Protein AF-A0A662T6A0-F1 (afdb_monomer_lite)

Radius of gyration: 20.24 Å; chains: 1; bounding box: 29×57×46 Å

pLDDT: mean 82.06, std 18.91, range [38.78, 98.19]

Structure (mmCIF, N/CA/C/O backbone):
data_AF-A0A662T6A0-F1
#
_entry.id   AF-A0A662T6A0-F1
#
loop_
_atom_site.group_PDB
_atom_site.id
_atom_site.type_symbol
_atom_site.label_atom_id
_atom_site.label_alt_id
_atom_site.label_comp_id
_atom_site.label_asym_id
_atom_site.label_entity_id
_atom_site.label_seq_id
_atom_site.pdbx_PDB_ins_code
_atom_site.Cartn_x
_atom_site.Cartn_y
_atom_site.Cartn_z
_atom_site.occupancy
_atom_site.B_iso_or_equiv
_atom_site.auth_seq_id
_atom_site.auth_comp_id
_atom_site.auth_asym_id
_atom_site.auth_atom_id
_atom_site.pdbx_PDB_model_num
ATOM 1 N N . MET A 1 1 ? -9.532 -47.792 -30.880 1.00 39.97 1 MET A N 1
ATOM 2 C CA . MET A 1 1 ? -9.960 -47.026 -29.683 1.00 39.97 1 MET A CA 1
ATOM 3 C C . MET A 1 1 ? -8.714 -46.521 -28.953 1.00 39.97 1 MET A C 1
ATOM 5 O O . MET A 1 1 ? -7.918 -47.339 -28.516 1.00 39.97 1 MET A O 1
ATOM 9 N N . ARG A 1 2 ? -8.464 -45.203 -28.886 1.00 38.78 2 ARG A N 1
ATOM 10 C CA . ARG A 1 2 ? -7.290 -44.650 -28.178 1.00 38.78 2 ARG A CA 1
ATOM 11 C C . ARG A 1 2 ? -7.671 -44.343 -26.730 1.00 38.78 2 ARG A C 1
ATOM 13 O O . ARG A 1 2 ? -8.465 -43.446 -26.475 1.00 38.78 2 ARG A O 1
ATOM 20 N N . ASN A 1 3 ? -7.117 -45.117 -25.801 1.00 47.41 3 ASN A N 1
ATOM 21 C CA . ASN A 1 3 ? -7.338 -44.989 -24.365 1.00 47.41 3 ASN A CA 1
ATOM 22 C C . ASN A 1 3 ? -6.726 -43.668 -23.848 1.00 47.41 3 ASN A C 1
ATOM 24 O O . ASN A 1 3 ? -5.522 -43.561 -23.619 1.00 47.41 3 ASN A O 1
ATOM 28 N N . THR A 1 4 ? -7.557 -42.638 -23.685 1.00 53.66 4 THR A N 1
ATOM 29 C CA . THR A 1 4 ? -7.173 -41.284 -23.233 1.00 53.66 4 THR A CA 1
ATOM 30 C C . THR A 1 4 ? -6.941 -41.190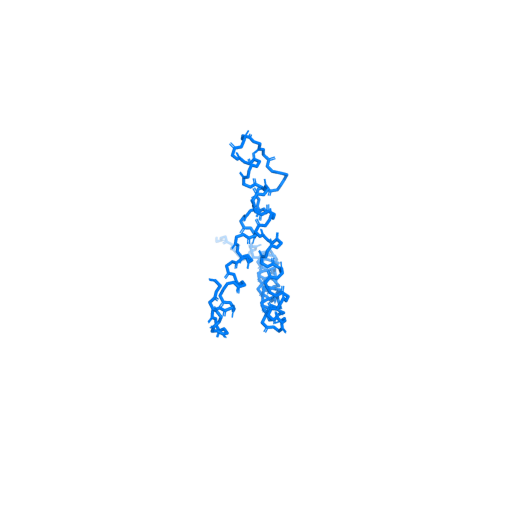 -21.718 1.00 53.66 4 THR A C 1
ATOM 32 O O . THR A 1 4 ? -6.688 -40.107 -21.186 1.00 53.66 4 THR A O 1
ATOM 35 N N . SER A 1 5 ? -6.961 -42.313 -20.995 1.00 51.16 5 SER A N 1
ATOM 36 C CA . SER A 1 5 ? -6.772 -42.344 -19.539 1.00 51.16 5 SER A CA 1
ATOM 37 C C . SER A 1 5 ? -5.315 -42.157 -19.080 1.00 51.16 5 SER A C 1
ATOM 39 O O . SER A 1 5 ? -5.081 -41.941 -17.892 1.00 51.16 5 SER A O 1
ATOM 41 N N . LYS A 1 6 ? -4.328 -42.145 -19.991 1.00 49.59 6 LYS A N 1
ATOM 42 C CA . LYS A 1 6 ? -2.893 -42.094 -19.636 1.00 49.59 6 LYS A CA 1
ATOM 43 C C . LYS A 1 6 ? -2.296 -40.685 -19.440 1.00 49.59 6 LYS A C 1
ATOM 45 O O . LYS A 1 6 ? -1.138 -40.571 -19.056 1.00 49.59 6 LYS A O 1
ATOM 50 N N . TRP A 1 7 ? -3.068 -39.605 -19.618 1.00 47.31 7 TRP A N 1
ATOM 51 C CA . TRP A 1 7 ? -2.561 -38.217 -19.522 1.00 47.31 7 TRP A CA 1
ATOM 52 C C . TRP A 1 7 ? -3.152 -37.374 -18.378 1.00 47.31 7 TRP A C 1
ATOM 54 O O . TRP A 1 7 ? -3.123 -36.144 -18.420 1.00 47.31 7 TRP A O 1
ATOM 64 N N . ARG A 1 8 ? -3.638 -37.986 -17.290 1.00 48.28 8 ARG A N 1
ATOM 65 C CA . ARG A 1 8 ? -3.922 -37.254 -16.034 1.00 48.28 8 ARG A CA 1
ATOM 66 C C . ARG A 1 8 ? -2.722 -37.312 -15.087 1.00 48.28 8 ARG A C 1
ATOM 68 O O . ARG A 1 8 ? -2.810 -37.805 -13.969 1.00 48.28 8 ARG A O 1
ATOM 75 N N . GLY A 1 9 ? -1.584 -36.797 -15.550 1.00 53.66 9 GLY A N 1
ATOM 76 C CA . GLY A 1 9 ? -0.358 -36.710 -14.757 1.00 53.66 9 GLY A CA 1
ATOM 77 C C . GLY A 1 9 ? -0.483 -35.814 -13.504 1.00 53.66 9 GLY A C 1
ATOM 78 O O . GLY A 1 9 ? -1.373 -34.958 -13.411 1.00 53.66 9 GLY A O 1
ATOM 79 N N . PRO A 1 10 ? 0.451 -35.937 -12.538 1.00 53.94 10 PRO A N 1
ATOM 80 C CA . PRO A 1 10 ? 0.411 -35.319 -11.197 1.00 53.94 10 PRO A CA 1
ATOM 81 C C . PRO A 1 10 ? 0.452 -33.774 -11.173 1.00 53.94 10 PRO A C 1
ATOM 83 O O . PRO A 1 10 ? 0.340 -33.144 -10.113 1.00 53.94 10 PRO A O 1
ATOM 86 N N . LEU A 1 11 ? 0.568 -33.136 -12.338 1.00 51.50 11 LEU A N 1
ATOM 87 C CA . LEU A 1 11 ? 0.684 -31.688 -12.524 1.00 51.50 11 LEU A CA 1
ATOM 88 C C . LEU A 1 11 ? -0.581 -30.913 -12.102 1.00 51.50 11 LEU A C 1
ATOM 90 O O . LEU A 1 11 ? -0.480 -29.757 -11.681 1.00 51.50 11 LEU A O 1
ATOM 94 N N . ARG A 1 12 ? -1.764 -31.551 -12.095 1.00 48.12 12 ARG A N 1
ATOM 95 C CA . ARG A 1 12 ? -3.001 -30.941 -11.560 1.00 48.12 12 ARG A CA 1
ATOM 96 C C . ARG A 1 12 ? -3.004 -30.814 -10.028 1.00 48.12 12 ARG A C 1
ATOM 98 O O . ARG A 1 12 ? -3.521 -29.825 -9.508 1.00 48.12 12 ARG A O 1
ATOM 105 N N . ARG A 1 13 ? -2.370 -31.740 -9.290 1.00 45.59 13 ARG A N 1
ATOM 106 C CA . ARG A 1 13 ? -2.300 -31.695 -7.810 1.00 45.59 13 ARG A CA 1
ATOM 107 C C . ARG A 1 13 ? -1.313 -30.636 -7.297 1.00 45.59 13 ARG A C 1
ATOM 109 O O . ARG A 1 13 ? -1.598 -29.978 -6.294 1.00 45.59 13 ARG A O 1
ATOM 116 N N . LYS A 1 14 ? -0.197 -30.395 -8.002 1.00 43.47 14 LYS A N 1
ATOM 117 C CA . LYS A 1 14 ? 0.796 -29.368 -7.613 1.00 43.47 14 LYS A CA 1
ATOM 118 C C . LYS A 1 14 ? 0.290 -27.926 -7.824 1.00 43.47 14 LYS A C 1
ATOM 120 O O . LYS A 1 14 ? 0.526 -27.076 -6.962 1.00 43.47 14 LYS A O 1
ATOM 125 N N . ARG A 1 15 ? -0.472 -27.644 -8.897 1.00 46.12 15 ARG A N 1
ATOM 126 C CA . ARG A 1 15 ? -1.084 -26.313 -9.142 1.00 46.12 15 ARG A CA 1
ATOM 127 C C . ARG A 1 15 ? -2.139 -25.937 -8.094 1.00 46.12 15 ARG A C 1
ATOM 129 O O . ARG A 1 15 ? -2.155 -24.795 -7.635 1.00 46.12 15 ARG A O 1
ATOM 136 N N . LEU A 1 16 ? -2.972 -26.892 -7.668 1.00 50.19 16 LEU A N 1
ATOM 137 C CA . LEU A 1 16 ? -3.999 -26.651 -6.649 1.00 50.19 16 LEU A CA 1
ATOM 138 C C . LEU A 1 16 ? -3.372 -26.309 -5.286 1.00 50.19 16 LEU A C 1
ATOM 140 O O . LEU A 1 16 ? -3.745 -25.299 -4.694 1.00 50.19 16 LEU A O 1
ATOM 144 N N . ARG A 1 17 ? -2.346 -27.044 -4.824 1.00 54.25 17 ARG A N 1
ATOM 145 C CA . ARG A 1 17 ? -1.684 -26.766 -3.528 1.00 54.25 17 ARG A CA 1
ATOM 146 C C . ARG A 1 17 ? -1.060 -25.365 -3.437 1.00 54.25 17 ARG A C 1
ATOM 148 O O . ARG A 1 17 ? -1.170 -24.728 -2.390 1.00 54.25 17 ARG A O 1
ATOM 155 N N . ARG A 1 18 ? -0.458 -24.850 -4.520 1.00 52.09 18 ARG A N 1
ATOM 156 C CA . ARG A 1 18 ? 0.070 -23.468 -4.566 1.00 52.09 18 ARG A CA 1
ATOM 157 C C . ARG A 1 18 ? -1.042 -22.428 -4.393 1.00 52.09 18 ARG A C 1
ATOM 159 O O . ARG A 1 18 ? -0.883 -21.504 -3.600 1.00 52.09 18 ARG A O 1
ATOM 166 N N . ARG A 1 19 ? -2.183 -22.605 -5.070 1.00 53.78 19 ARG A N 1
ATOM 167 C CA . ARG A 1 19 ? -3.328 -21.678 -5.000 1.00 53.78 19 ARG A CA 1
ATOM 168 C C . ARG A 1 19 ? -3.914 -21.588 -3.584 1.00 53.78 19 ARG A C 1
ATOM 170 O O . ARG A 1 19 ? -4.151 -20.485 -3.097 1.00 53.78 19 ARG A O 1
ATOM 177 N N . TRP A 1 20 ? -4.068 -22.722 -2.896 1.00 59.28 20 TRP A N 1
ATOM 178 C CA . TRP A 1 20 ? -4.554 -22.765 -1.507 1.00 59.28 20 TRP A CA 1
ATOM 179 C C . TRP A 1 20 ? -3.569 -22.140 -0.512 1.00 59.28 20 TRP A C 1
ATOM 181 O O . TRP A 1 20 ? -3.978 -21.375 0.362 1.00 59.28 20 TRP A O 1
ATOM 191 N N . ARG A 1 21 ? -2.264 -22.402 -0.671 1.00 59.41 21 ARG A N 1
ATOM 192 C CA . ARG A 1 21 ? -1.225 -21.825 0.196 1.00 59.41 21 ARG A CA 1
ATOM 193 C C . ARG A 1 21 ? -1.188 -20.298 0.093 1.00 59.41 21 ARG A C 1
ATOM 195 O O . ARG A 1 21 ? -1.172 -19.625 1.117 1.00 59.41 21 ARG A O 1
ATOM 202 N N . LEU A 1 22 ? -1.232 -19.754 -1.125 1.00 67.44 22 LEU A N 1
ATOM 203 C CA . LEU A 1 22 ? -1.218 -18.304 -1.354 1.00 67.44 22 LEU A CA 1
ATOM 204 C C . LEU A 1 22 ? -2.462 -17.614 -0.778 1.00 67.44 22 LEU A C 1
ATOM 206 O O . LEU A 1 22 ? -2.340 -16.545 -0.184 1.00 67.44 22 LEU A O 1
ATOM 210 N N . ARG A 1 23 ? -3.641 -18.243 -0.889 1.00 69.38 23 ARG A N 1
ATOM 211 C CA . ARG A 1 23 ? -4.882 -17.730 -0.288 1.00 69.38 23 ARG A CA 1
ATOM 212 C C . ARG A 1 23 ? -4.784 -17.666 1.238 1.00 69.38 23 ARG A C 1
ATOM 214 O O . ARG A 1 23 ? -5.092 -16.630 1.820 1.00 69.38 23 ARG A O 1
ATOM 221 N N . ARG A 1 24 ? -4.275 -18.729 1.868 1.00 73.62 24 ARG A N 1
ATOM 222 C CA . ARG A 1 24 ? -4.072 -18.790 3.324 1.00 73.62 24 ARG A CA 1
ATOM 223 C C . ARG A 1 24 ? -3.071 -17.738 3.812 1.00 73.62 24 ARG A C 1
ATOM 225 O O . ARG A 1 24 ? -3.316 -17.077 4.814 1.00 73.62 24 ARG A O 1
ATOM 232 N N . LEU A 1 25 ? -1.961 -17.551 3.095 1.00 67.06 25 LEU A N 1
ATOM 233 C CA . LEU A 1 25 ? -0.970 -16.518 3.421 1.00 67.06 25 LEU A CA 1
ATOM 234 C C . LEU A 1 25 ? -1.552 -15.104 3.285 1.00 67.06 25 LEU A C 1
ATOM 236 O O . LEU A 1 25 ? -1.288 -14.248 4.126 1.00 67.06 25 LEU A O 1
ATOM 240 N N . ALA A 1 26 ? -2.379 -14.866 2.262 1.00 74.88 26 ALA A N 1
ATOM 241 C CA . ALA A 1 26 ? -3.060 -13.590 2.086 1.00 74.88 26 ALA A CA 1
ATOM 242 C C . ALA A 1 26 ? -4.056 -13.295 3.222 1.00 74.88 26 ALA A C 1
ATOM 244 O O . ALA A 1 26 ? -4.092 -12.159 3.689 1.00 74.88 26 ALA A O 1
ATOM 245 N N . GLN A 1 27 ? -4.806 -14.303 3.689 1.00 76.75 27 GLN A N 1
ATOM 246 C CA . GLN A 1 27 ? -5.694 -14.174 4.854 1.00 76.75 27 GLN A CA 1
ATOM 247 C C . GLN A 1 27 ? -4.916 -13.834 6.126 1.00 76.75 27 GLN A C 1
ATOM 249 O O . GLN A 1 27 ? -5.215 -12.827 6.755 1.00 76.75 27 GLN A O 1
ATOM 254 N N . ARG A 1 28 ? -3.852 -14.585 6.443 1.00 79.00 28 ARG A N 1
ATOM 255 C CA . ARG A 1 28 ? -3.012 -14.316 7.625 1.00 79.00 28 ARG A CA 1
ATOM 256 C C . ARG A 1 28 ? -2.435 -12.903 7.627 1.00 79.00 28 ARG A C 1
ATOM 258 O O . ARG A 1 28 ? -2.386 -12.250 8.664 1.00 79.00 28 ARG A O 1
ATOM 265 N N . LYS A 1 29 ? -2.002 -12.416 6.459 1.00 82.81 29 LYS A N 1
ATOM 266 C CA . LYS A 1 29 ? -1.472 -11.055 6.344 1.00 82.81 29 LYS A CA 1
ATOM 267 C C . LYS A 1 29 ? -2.547 -10.001 6.625 1.00 82.81 29 LYS A C 1
ATOM 269 O O . LYS A 1 29 ? -2.261 -9.012 7.286 1.00 82.81 29 LYS A O 1
ATOM 274 N N . LEU A 1 30 ? -3.770 -10.217 6.143 1.00 86.50 30 LEU A N 1
ATOM 275 C CA . LEU A 1 30 ? -4.893 -9.318 6.406 1.00 86.50 30 LEU A CA 1
ATOM 276 C C . LEU A 1 30 ? -5.305 -9.337 7.884 1.00 86.50 30 LEU A C 1
ATOM 278 O O .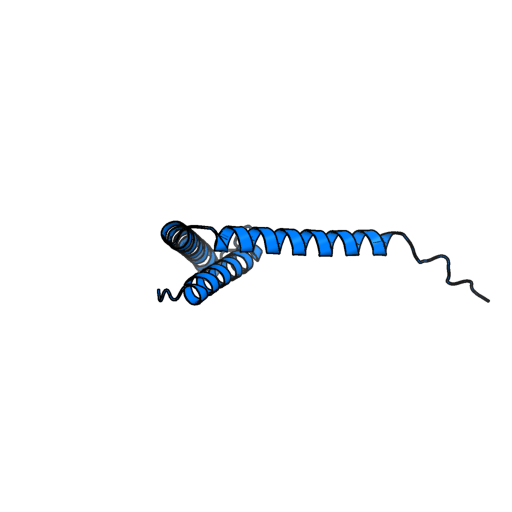 LEU A 1 30 ? -5.512 -8.281 8.467 1.00 86.50 30 LEU A O 1
ATOM 282 N N . GLU A 1 31 ? -5.377 -10.518 8.498 1.00 89.69 31 GLU A N 1
ATOM 283 C CA . GLU A 1 31 ? -5.661 -10.657 9.931 1.00 89.69 31 GLU A CA 1
ATOM 284 C C . GLU A 1 31 ? -4.627 -9.925 10.786 1.00 89.69 31 GLU A C 1
ATOM 286 O O . GLU A 1 31 ? -4.997 -9.245 11.738 1.00 89.69 31 GLU A O 1
ATOM 291 N N . ARG A 1 32 ? -3.341 -10.001 10.418 1.00 90.62 32 ARG A N 1
ATOM 292 C CA . ARG A 1 32 ? -2.283 -9.237 11.088 1.00 90.62 32 ARG A CA 1
ATOM 293 C C . ARG A 1 32 ? -2.546 -7.729 11.020 1.00 90.62 32 ARG A C 1
ATOM 295 O O . ARG A 1 32 ? -2.512 -7.081 12.057 1.00 90.62 32 ARG A O 1
ATOM 302 N N . LEU A 1 33 ? -2.861 -7.192 9.838 1.00 87.88 33 LEU A N 1
ATOM 303 C CA . LEU A 1 33 ? -3.183 -5.766 9.663 1.00 87.88 33 LEU A CA 1
ATOM 304 C C . LEU A 1 33 ? -4.457 -5.346 10.416 1.00 87.88 33 LEU A C 1
ATOM 306 O O . LEU A 1 33 ? -4.599 -4.205 10.834 1.00 87.88 33 LEU A O 1
ATOM 310 N N . ARG A 1 34 ? -5.413 -6.259 10.607 1.00 88.12 34 ARG A N 1
ATOM 311 C CA . ARG A 1 34 ? -6.610 -5.980 11.414 1.00 88.12 34 ARG A CA 1
ATOM 312 C C . ARG A 1 34 ? -6.326 -5.943 12.913 1.00 88.12 34 ARG A C 1
ATOM 314 O O . ARG A 1 34 ? -7.090 -5.305 13.629 1.00 88.12 34 ARG A O 1
ATOM 321 N N . LYS A 1 35 ? -5.254 -6.591 13.377 1.00 92.81 35 LYS A N 1
ATOM 322 C CA . LYS A 1 35 ? -4.834 -6.624 14.787 1.00 92.81 35 LYS A CA 1
ATOM 323 C C . LYS A 1 35 ? -3.840 -5.521 15.162 1.00 92.81 35 LYS A C 1
ATOM 325 O O . LYS A 1 35 ? -3.681 -5.259 16.346 1.00 92.81 35 LYS A O 1
ATOM 330 N N . SER A 1 36 ? -3.180 -4.888 14.193 1.00 91.12 36 SER A N 1
ATOM 331 C CA . SER A 1 36 ? -2.222 -3.807 14.457 1.00 91.12 36 SER A CA 1
ATOM 332 C C . SER A 1 36 ? -2.902 -2.541 14.979 1.00 91.12 36 SER A C 1
ATOM 334 O O . SER A 1 36 ? -4.080 -2.277 14.696 1.00 91.12 36 SER A O 1
ATOM 336 N N . SER A 1 37 ? -2.151 -1.737 15.726 1.00 95.06 37 SER A N 1
ATOM 337 C CA . SER A 1 37 ? -2.652 -0.475 16.276 1.00 95.06 37 SER A CA 1
ATOM 338 C C . SER A 1 37 ? -2.886 0.574 15.180 1.00 95.06 37 SER A C 1
ATOM 340 O O . SER A 1 37 ? -2.440 0.429 14.040 1.00 95.06 37 SER A O 1
ATOM 342 N N . LEU A 1 38 ? -3.614 1.645 15.510 1.00 93.25 38 LEU A N 1
ATOM 343 C CA . LEU A 1 38 ? -3.819 2.779 14.603 1.00 93.25 38 LEU A CA 1
ATOM 344 C C . LEU A 1 38 ? -2.482 3.379 14.143 1.00 93.25 38 LEU A C 1
ATOM 346 O O . LEU A 1 38 ? -2.256 3.544 12.947 1.00 93.25 38 LEU A O 1
ATOM 350 N N . ASN A 1 39 ? -1.595 3.668 15.096 1.00 94.00 39 ASN A N 1
ATOM 351 C CA . ASN A 1 39 ? -0.317 4.327 14.836 1.00 94.00 39 ASN A CA 1
ATOM 352 C C . ASN A 1 39 ? 0.589 3.467 13.952 1.00 94.00 39 ASN A C 1
ATOM 354 O O . ASN A 1 39 ? 1.239 3.985 13.049 1.00 94.00 39 ASN A O 1
ATOM 358 N N . GLU A 1 40 ? 0.589 2.148 14.160 1.00 95.12 40 GLU A N 1
ATOM 359 C CA . GLU A 1 40 ? 1.311 1.211 13.296 1.00 95.12 40 GLU A CA 1
ATOM 360 C C . GLU A 1 40 ? 0.768 1.216 11.867 1.00 95.12 40 GLU A C 1
ATOM 362 O O . GLU A 1 40 ? 1.554 1.262 10.923 1.00 95.12 40 GLU A O 1
ATOM 367 N N . LEU A 1 41 ? -0.560 1.220 11.692 1.00 94.50 41 LEU A N 1
ATOM 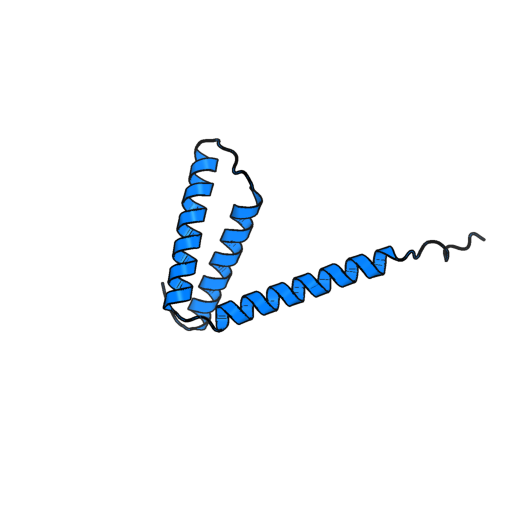368 C CA . LEU A 1 41 ? -1.178 1.283 10.365 1.00 94.50 41 LEU A CA 1
ATOM 369 C C . LEU A 1 41 ? -0.859 2.595 9.644 1.00 94.50 41 LEU A C 1
ATOM 371 O O . LEU A 1 41 ? -0.584 2.574 8.447 1.00 94.50 41 LEU A O 1
ATOM 375 N N . ILE A 1 42 ? -0.883 3.723 10.356 1.00 95.00 42 ILE A N 1
ATOM 376 C CA . ILE A 1 42 ? -0.531 5.035 9.797 1.00 95.00 42 ILE A CA 1
ATOM 377 C C . ILE A 1 42 ? 0.954 5.074 9.426 1.00 95.00 42 ILE A C 1
ATOM 379 O O . ILE A 1 42 ? 1.304 5.540 8.342 1.00 95.00 42 ILE A O 1
ATOM 383 N N . LYS A 1 43 ? 1.830 4.540 10.282 1.00 96.56 43 LYS A N 1
ATOM 384 C CA . LYS A 1 43 ? 3.265 4.453 9.999 1.00 96.56 43 LYS A CA 1
ATOM 385 C C . LYS A 1 43 ? 3.538 3.594 8.763 1.00 96.56 43 LYS A C 1
ATOM 387 O O . LYS A 1 43 ? 4.181 4.068 7.832 1.00 96.56 43 LYS A O 1
ATOM 392 N N . GLU A 1 44 ? 2.965 2.391 8.696 1.00 95.56 44 GLU A N 1
ATOM 393 C CA . GLU A 1 44 ? 3.103 1.503 7.532 1.00 95.56 44 GLU A CA 1
ATOM 394 C C . GLU A 1 44 ? 2.536 2.154 6.258 1.00 95.56 44 GLU A C 1
ATOM 396 O O . GLU A 1 44 ? 3.110 2.023 5.176 1.00 95.56 44 GLU A O 1
ATOM 401 N N . LEU A 1 45 ? 1.437 2.910 6.369 1.00 96.44 45 LEU A N 1
ATOM 402 C CA . LEU A 1 45 ? 0.875 3.674 5.256 1.00 96.44 45 LEU A CA 1
ATOM 403 C C . LEU A 1 45 ? 1.844 4.754 4.747 1.00 96.44 45 LEU A C 1
ATOM 405 O O . LEU A 1 45 ? 2.012 4.891 3.532 1.00 96.44 45 LEU A O 1
ATOM 409 N N . ASN A 1 46 ? 2.481 5.499 5.652 1.00 97.19 46 ASN A N 1
ATOM 410 C CA . ASN A 1 46 ? 3.456 6.536 5.312 1.00 97.19 46 ASN A CA 1
ATOM 411 C C . ASN A 1 46 ? 4.704 5.944 4.652 1.00 97.19 46 ASN A C 1
ATOM 413 O O . A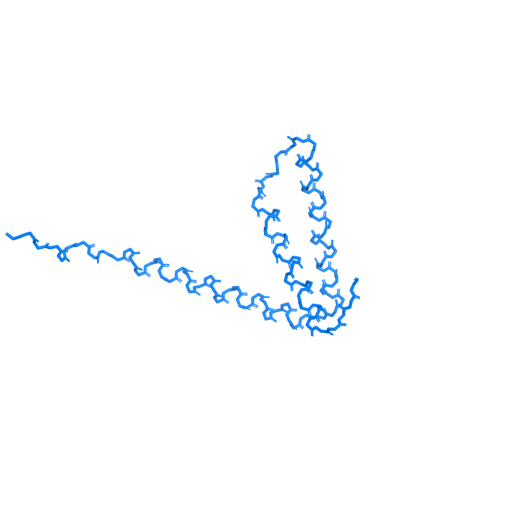SN A 1 46 ? 5.127 6.442 3.607 1.00 97.19 46 ASN A O 1
ATOM 417 N N . ASP A 1 47 ? 5.219 4.833 5.178 1.00 97.88 47 ASP A N 1
ATOM 418 C CA . ASP A 1 47 ? 6.358 4.118 4.598 1.00 97.88 47 ASP A CA 1
ATOM 419 C C . ASP A 1 47 ? 6.043 3.647 3.166 1.00 97.88 47 ASP A C 1
ATOM 421 O O . ASP A 1 47 ? 6.826 3.858 2.234 1.00 97.88 47 ASP A O 1
ATOM 425 N N . ILE A 1 48 ? 4.846 3.082 2.953 1.00 97.62 48 ILE A N 1
ATOM 426 C CA . ILE A 1 48 ? 4.377 2.671 1.621 1.00 97.62 48 ILE A CA 1
ATOM 427 C C . ILE A 1 48 ? 4.256 3.873 0.675 1.00 97.62 48 ILE A C 1
ATOM 429 O O . ILE A 1 48 ? 4.611 3.762 -0.502 1.00 97.62 48 ILE A O 1
ATOM 433 N N . ASN A 1 49 ? 3.742 5.008 1.153 1.00 97.56 49 ASN A N 1
ATOM 434 C CA . ASN A 1 49 ? 3.613 6.218 0.344 1.00 97.56 49 ASN A CA 1
ATOM 435 C C . ASN A 1 49 ? 4.989 6.767 -0.059 1.00 97.56 49 ASN A C 1
ATOM 437 O O . ASN A 1 49 ? 5.180 7.088 -1.232 1.00 97.56 49 ASN A O 1
ATOM 441 N N . MET A 1 50 ? 5.953 6.814 0.866 1.00 98.19 50 MET A N 1
ATOM 442 C CA . MET A 1 50 ? 7.328 7.234 0.579 1.00 98.19 50 MET A CA 1
ATOM 443 C C . MET A 1 50 ? 7.992 6.326 -0.459 1.00 98.19 50 MET A C 1
ATOM 445 O O . MET A 1 50 ? 8.592 6.816 -1.419 1.00 98.19 50 MET A O 1
ATOM 449 N N . GLU A 1 51 ? 7.861 5.006 -0.314 1.00 97.25 51 GLU A N 1
ATOM 450 C CA . GLU A 1 51 ? 8.427 4.058 -1.276 1.00 97.25 51 GLU A CA 1
ATOM 451 C C . GLU A 1 51 ? 7.772 4.208 -2.660 1.00 97.25 51 GLU A C 1
ATOM 453 O O . GLU A 1 51 ? 8.460 4.243 -3.682 1.00 97.25 51 GLU A O 1
ATOM 458 N N . LEU A 1 52 ? 6.443 4.368 -2.709 1.00 97.25 52 LEU A N 1
ATOM 459 C CA . LEU A 1 52 ? 5.727 4.631 -3.957 1.00 97.25 52 LEU A CA 1
ATOM 460 C C . LEU A 1 52 ? 6.185 5.926 -4.623 1.00 97.25 52 LEU A C 1
ATOM 462 O O . LEU A 1 52 ? 6.367 5.920 -5.838 1.00 97.25 52 LEU A O 1
ATOM 466 N N . MET A 1 53 ? 6.374 7.008 -3.864 1.00 97.19 53 MET A N 1
ATOM 467 C CA . MET A 1 53 ? 6.854 8.274 -4.421 1.00 97.19 53 MET A CA 1
ATOM 468 C C . MET A 1 53 ? 8.216 8.103 -5.089 1.00 97.19 53 MET A C 1
ATOM 470 O O . MET A 1 53 ? 8.371 8.504 -6.239 1.00 97.19 53 MET A O 1
ATOM 474 N N . LYS A 1 54 ? 9.169 7.441 -4.420 1.00 96.88 54 LYS A N 1
ATOM 475 C CA . LYS A 1 54 ? 10.506 7.176 -4.978 1.00 96.88 54 LYS A CA 1
ATOM 476 C C . LYS A 1 54 ? 10.429 6.374 -6.278 1.00 96.88 54 LYS A C 1
ATOM 478 O O . LYS A 1 54 ? 10.985 6.785 -7.293 1.00 96.88 54 LYS A O 1
ATOM 483 N N . LEU A 1 55 ? 9.683 5.266 -6.272 1.00 96.94 55 LEU A N 1
ATOM 484 C CA . LEU A 1 55 ? 9.545 4.400 -7.447 1.00 96.94 55 LEU A CA 1
ATOM 485 C C . LEU A 1 55 ? 8.834 5.105 -8.607 1.00 96.94 55 LEU A C 1
ATOM 487 O O . LEU A 1 55 ? 9.242 4.967 -9.755 1.00 96.94 55 LEU A O 1
ATOM 491 N N . ILE A 1 56 ? 7.775 5.869 -8.327 1.00 95.19 56 ILE A N 1
ATOM 492 C CA . ILE A 1 56 ? 7.045 6.622 -9.354 1.00 95.19 56 ILE A CA 1
ATOM 493 C C . ILE A 1 56 ? 7.912 7.753 -9.909 1.00 95.19 56 ILE A C 1
ATOM 495 O O . ILE A 1 56 ? 7.883 7.981 -11.115 1.00 95.19 56 ILE A O 1
ATOM 499 N N . SER A 1 57 ? 8.688 8.437 -9.065 1.00 97.00 57 SER A N 1
ATOM 500 C CA . SER A 1 57 ? 9.626 9.475 -9.502 1.00 97.00 57 SER A CA 1
ATOM 501 C C . SER A 1 57 ? 10.660 8.911 -10.471 1.00 97.00 57 SER A C 1
ATOM 503 O O . SER A 1 57 ? 10.857 9.480 -11.538 1.00 97.00 57 SER A O 1
ATOM 505 N N . MET A 1 58 ? 11.249 7.757 -10.142 1.00 96.31 58 MET A N 1
ATOM 506 C CA . MET A 1 58 ? 12.205 7.070 -11.014 1.00 96.31 58 MET A CA 1
ATOM 507 C C . MET A 1 58 ? 11.583 6.688 -12.362 1.00 96.31 58 MET A C 1
ATOM 509 O O . MET A 1 58 ? 12.184 6.916 -13.404 1.00 96.31 58 MET A O 1
ATOM 513 N N . VAL A 1 59 ? 10.359 6.148 -12.359 1.00 96.25 59 VAL A N 1
ATOM 514 C CA . VAL A 1 59 ? 9.642 5.825 -13.605 1.00 96.25 59 VAL A CA 1
ATOM 515 C C . VAL A 1 59 ? 9.370 7.082 -14.432 1.00 96.25 59 VAL A C 1
ATOM 517 O O . VAL A 1 59 ? 9.514 7.064 -15.651 1.00 96.25 59 VAL A O 1
ATOM 520 N N . ARG A 1 60 ? 8.986 8.188 -13.785 1.00 95.81 60 ARG A N 1
ATOM 521 C CA . ARG A 1 60 ? 8.690 9.460 -14.459 1.00 95.81 60 ARG A CA 1
ATOM 522 C C . ARG A 1 60 ? 9.918 10.098 -15.096 1.00 95.81 60 ARG A C 1
ATOM 524 O O . ARG A 1 60 ? 9.777 10.709 -16.145 1.00 95.81 60 ARG A O 1
ATOM 531 N N . SER A 1 61 ? 11.098 9.930 -14.505 1.00 96.75 61 SER A N 1
ATOM 532 C CA . SER A 1 61 ? 12.361 10.382 -15.095 1.00 96.75 61 SER A CA 1
ATOM 533 C C . SER A 1 61 ? 12.886 9.447 -16.197 1.00 96.75 61 SER A C 1
ATOM 535 O O . SER A 1 61 ? 14.030 9.591 -16.611 1.00 96.75 61 SER A O 1
ATOM 537 N N . GLY A 1 62 ? 12.094 8.463 -16.644 1.00 95.06 62 GLY A N 1
ATOM 538 C CA . GLY A 1 62 ? 12.484 7.487 -17.668 1.00 95.06 62 GLY A CA 1
ATOM 539 C C . GLY A 1 62 ? 13.317 6.311 -17.146 1.00 95.06 62 GLY A C 1
ATOM 540 O O . GLY A 1 62 ? 13.781 5.491 -17.933 1.00 95.06 62 GLY A O 1
ATOM 541 N N . GLY A 1 63 ? 13.506 6.200 -15.829 1.00 94.69 63 GLY A N 1
ATOM 542 C CA . GLY A 1 63 ? 14.217 5.090 -15.204 1.00 94.69 63 GLY A CA 1
ATOM 543 C C . GLY A 1 63 ? 13.354 3.832 -15.075 1.00 94.69 63 GLY A C 1
ATOM 544 O O . GLY A 1 63 ? 12.129 3.891 -14.967 1.00 94.69 63 GLY A O 1
ATOM 545 N N . VAL A 1 64 ? 14.001 2.668 -15.024 1.00 93.19 64 VAL A N 1
ATOM 546 C CA . VAL A 1 64 ? 13.329 1.383 -14.790 1.00 93.19 64 VAL A CA 1
ATOM 547 C C . VAL A 1 64 ? 13.611 0.921 -13.359 1.00 93.19 64 VAL A C 1
ATOM 549 O O . VAL A 1 64 ? 14.771 0.688 -13.020 1.00 93.19 64 VAL A O 1
ATOM 552 N N . PRO A 1 65 ? 12.587 0.765 -12.501 1.00 91.81 65 PRO A N 1
ATOM 553 C CA . PRO A 1 65 ? 12.779 0.207 -11.171 1.00 91.81 65 PRO A CA 1
ATOM 554 C C . PRO A 1 65 ? 13.264 -1.236 -11.254 1.00 91.81 65 PRO A C 1
ATOM 556 O O . PRO A 1 65 ? 12.757 -2.003 -12.071 1.00 91.81 65 PRO A O 1
ATOM 559 N N . GLU A 1 66 ? 14.136 -1.637 -10.330 1.00 91.44 66 GLU A N 1
ATOM 560 C CA . GLU A 1 66 ? 14.653 -3.012 -10.231 1.00 91.44 66 GLU A CA 1
ATOM 561 C C . GLU A 1 66 ? 13.530 -4.065 -10.226 1.00 91.44 66 GLU A C 1
ATOM 563 O O . GLU A 1 66 ? 13.631 -5.124 -10.842 1.00 91.44 66 GLU A O 1
ATOM 568 N N . ASN A 1 67 ? 12.408 -3.750 -9.572 1.00 94.50 67 ASN A N 1
ATOM 569 C CA . ASN A 1 67 ? 11.223 -4.595 -9.580 1.00 94.50 67 ASN A CA 1
ATOM 570 C C . ASN A 1 67 ? 9.953 -3.799 -9.929 1.00 94.50 67 ASN A C 1
ATOM 572 O O . ASN A 1 67 ? 9.297 -3.254 -9.033 1.00 94.50 67 ASN A O 1
ATOM 576 N N . PRO A 1 68 ? 9.508 -3.806 -11.198 1.00 90.62 68 PRO A N 1
ATOM 577 C CA . PRO A 1 68 ? 8.282 -3.122 -11.617 1.00 90.62 68 PRO A CA 1
ATOM 578 C C . PRO A 1 68 ? 7.022 -3.624 -10.891 1.00 90.62 68 PRO A C 1
ATOM 580 O O . PRO A 1 68 ? 6.079 -2.868 -10.633 1.00 90.62 68 PRO A O 1
ATOM 583 N N . ALA A 1 69 ? 6.996 -4.901 -10.484 1.00 94.25 69 ALA A N 1
ATOM 584 C CA . ALA A 1 69 ? 5.865 -5.477 -9.760 1.00 94.25 69 ALA A CA 1
ATOM 585 C C . ALA A 1 69 ? 5.723 -4.919 -8.332 1.00 94.25 69 ALA A C 1
ATOM 587 O O . ALA A 1 69 ? 4.632 -5.012 -7.749 1.00 94.25 69 ALA A O 1
ATOM 588 N N . ARG A 1 70 ? 6.781 -4.304 -7.780 1.00 94.81 70 ARG A N 1
ATOM 589 C CA . ARG A 1 70 ? 6.778 -3.676 -6.452 1.00 94.81 70 ARG A CA 1
ATOM 590 C C . ARG A 1 70 ? 5.750 -2.555 -6.365 1.00 94.81 70 ARG A C 1
ATOM 592 O O . ARG A 1 70 ? 4.960 -2.544 -5.425 1.00 94.81 70 ARG A O 1
ATOM 599 N N . ILE A 1 71 ? 5.653 -1.704 -7.388 1.00 95.31 71 ILE A N 1
ATOM 600 C CA . ILE A 1 71 ? 4.668 -0.610 -7.447 1.00 95.31 71 ILE A CA 1
ATOM 601 C C . ILE A 1 71 ? 3.244 -1.161 -7.296 1.00 95.31 71 ILE A C 1
ATOM 603 O O . ILE A 1 71 ? 2.454 -0.690 -6.474 1.00 95.31 71 ILE A O 1
ATOM 607 N N . ARG A 1 72 ? 2.907 -2.212 -8.054 1.00 94.75 72 ARG A N 1
ATOM 608 C CA . ARG A 1 72 ? 1.589 -2.863 -7.982 1.00 94.75 72 ARG A CA 1
ATOM 609 C C . ARG A 1 72 ? 1.339 -3.502 -6.615 1.00 94.75 72 ARG A C 1
ATOM 611 O O . ARG A 1 72 ? 0.205 -3.485 -6.134 1.00 94.75 72 ARG A O 1
ATOM 618 N N . TYR A 1 73 ? 2.361 -4.091 -6.001 1.00 94.81 73 TYR A N 1
ATOM 619 C CA . TYR A 1 73 ? 2.255 -4.669 -4.664 1.00 94.81 73 TYR A CA 1
ATOM 620 C C . TYR A 1 73 ? 1.980 -3.598 -3.599 1.00 94.81 73 TYR A C 1
ATOM 622 O O . TYR A 1 73 ? 1.026 -3.752 -2.834 1.00 94.81 73 TYR A O 1
ATOM 630 N N . LEU A 1 74 ? 2.745 -2.503 -3.603 1.00 96.06 74 LEU A N 1
ATOM 631 C CA . LEU A 1 74 ? 2.600 -1.380 -2.675 1.00 96.06 74 LEU A CA 1
ATOM 632 C C . LEU A 1 74 ? 1.224 -0.719 -2.793 1.00 96.06 74 LEU A C 1
ATOM 634 O O . LEU A 1 74 ? 0.540 -0.565 -1.785 1.00 96.06 74 LEU A O 1
ATOM 638 N N . LYS A 1 75 ? 0.745 -0.450 -4.020 1.00 96.19 75 LYS A N 1
ATOM 639 C CA . LYS A 1 75 ? -0.618 0.069 -4.257 1.00 96.19 75 LYS A CA 1
ATOM 640 C C . LYS A 1 75 ? -1.693 -0.817 -3.615 1.00 96.19 75 LYS A C 1
ATOM 642 O O . LYS A 1 75 ? -2.633 -0.310 -3.008 1.00 96.19 75 LYS A O 1
ATOM 647 N N . LYS A 1 76 ? -1.544 -2.145 -3.701 1.00 94.81 76 LYS A N 1
ATOM 648 C CA . LYS A 1 76 ? -2.474 -3.096 -3.069 1.00 94.81 76 LYS A CA 1
ATOM 649 C C . LYS A 1 76 ? -2.368 -3.119 -1.546 1.00 94.81 76 LYS A C 1
ATOM 651 O O . LYS A 1 76 ? -3.391 -3.307 -0.895 1.00 94.81 76 LYS A O 1
ATOM 656 N N . GLN A 1 77 ? -1.169 -2.985 -0.976 1.00 95.00 77 GLN A N 1
ATOM 657 C CA . GLN A 1 77 ? -1.017 -2.909 0.482 1.00 95.00 77 GLN A CA 1
ATOM 658 C C . GLN A 1 77 ? -1.631 -1.615 1.023 1.00 95.00 77 GLN A C 1
ATOM 660 O O . GLN A 1 77 ? -2.466 -1.689 1.919 1.00 95.00 77 GLN A O 1
ATOM 665 N N . ARG A 1 78 ? -1.333 -0.474 0.387 1.00 96.19 78 ARG A N 1
ATOM 666 C CA . ARG A 1 78 ? -1.941 0.830 0.686 1.00 96.19 78 ARG A CA 1
ATOM 667 C C . ARG A 1 78 ? -3.466 0.754 0.703 1.00 96.19 78 ARG A C 1
ATOM 669 O O . ARG A 1 78 ? -4.087 1.144 1.683 1.00 96.19 78 ARG A O 1
ATOM 676 N N . ALA A 1 79 ? -4.067 0.193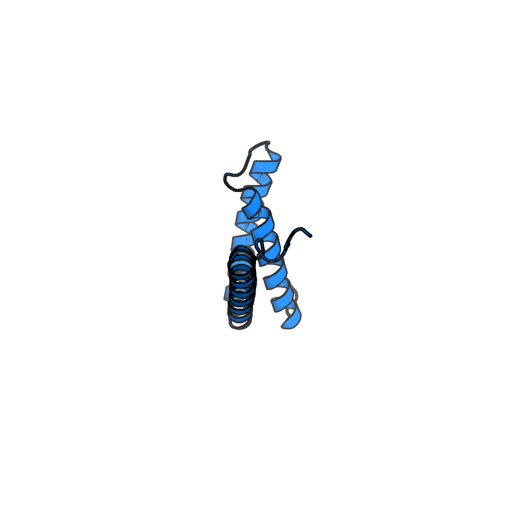 -0.349 1.00 96.12 79 ALA A N 1
ATOM 677 C CA . ALA A 1 79 ? -5.519 0.047 -0.437 1.00 96.12 79 ALA A CA 1
ATOM 678 C C . ALA A 1 79 ? -6.104 -0.778 0.722 1.00 96.12 79 ALA A C 1
ATOM 680 O O . ALA A 1 79 ? -7.109 -0.380 1.292 1.00 96.12 79 ALA A O 1
ATOM 681 N N . ARG A 1 80 ? -5.461 -1.887 1.117 1.00 94.19 80 ARG A N 1
ATOM 682 C CA . ARG A 1 80 ? -5.926 -2.721 2.242 1.00 94.19 80 ARG A CA 1
ATOM 683 C C . ARG A 1 80 ? -5.881 -1.986 3.576 1.00 94.19 80 ARG A C 1
ATOM 685 O O . ARG A 1 80 ? -6.820 -2.116 4.351 1.00 94.19 80 ARG A O 1
ATOM 692 N N . ILE A 1 81 ? -4.809 -1.236 3.832 1.00 94.81 81 ILE A N 1
ATOM 693 C CA . ILE A 1 81 ? -4.678 -0.434 5.054 1.00 94.81 81 ILE A CA 1
ATOM 694 C C . ILE A 1 81 ? -5.781 0.626 5.092 1.00 94.81 81 ILE A C 1
ATOM 696 O O . ILE A 1 81 ? -6.503 0.710 6.078 1.00 94.81 81 ILE A O 1
ATOM 700 N N . LEU A 1 82 ? -5.987 1.355 3.991 1.00 94.94 82 LEU A N 1
ATOM 701 C CA . LEU A 1 82 ? -7.065 2.343 3.880 1.00 94.94 82 LEU A CA 1
ATOM 702 C C . LEU A 1 82 ? -8.454 1.716 4.077 1.00 94.94 82 LEU A C 1
ATOM 704 O O . LEU A 1 82 ? -9.298 2.312 4.741 1.00 94.94 82 LEU A O 1
ATOM 708 N N . THR A 1 83 ? -8.692 0.506 3.558 1.00 94.94 83 THR A N 1
ATOM 709 C CA . THR A 1 83 ? -9.937 -0.232 3.818 1.00 94.94 83 THR A CA 1
ATOM 710 C C . THR A 1 83 ? -10.116 -0.515 5.307 1.00 94.94 83 THR A C 1
ATOM 712 O O . THR A 1 83 ? -11.181 -0.229 5.835 1.00 94.94 83 THR A O 1
ATOM 715 N N . ILE A 1 84 ? -9.088 -1.014 5.999 1.00 93.31 84 ILE A N 1
ATOM 716 C CA . ILE A 1 84 ? -9.163 -1.315 7.440 1.00 93.31 84 ILE A CA 1
ATOM 717 C C . ILE A 1 84 ? -9.396 -0.045 8.262 1.00 93.31 84 ILE A C 1
ATOM 719 O O . ILE A 1 84 ? -10.206 -0.050 9.183 1.00 93.31 84 ILE A O 1
ATOM 723 N N . LEU A 1 85 ? -8.712 1.052 7.932 1.00 93.44 85 LEU A N 1
ATOM 724 C CA . LEU A 1 85 ? -8.906 2.333 8.613 1.00 93.44 85 LEU A CA 1
ATOM 725 C C . LEU A 1 85 ? -10.341 2.841 8.439 1.00 93.44 85 LEU A C 1
ATOM 727 O O . LEU A 1 85 ? -10.958 3.269 9.411 1.00 93.44 85 LEU A O 1
ATOM 731 N N . ARG A 1 86 ? -10.909 2.693 7.236 1.00 93.69 86 ARG A N 1
ATOM 732 C CA . ARG A 1 86 ? -12.311 3.031 6.968 1.00 93.69 86 ARG A CA 1
ATOM 733 C C . ARG A 1 86 ? -13.295 2.098 7.680 1.00 93.69 86 ARG A C 1
ATOM 735 O O . ARG A 1 86 ? -14.283 2.590 8.209 1.00 93.69 86 ARG A O 1
ATOM 742 N N . GLU A 1 87 ? -13.021 0.789 7.735 1.00 92.12 87 GLU A N 1
ATOM 743 C CA . GLU A 1 87 ? -13.792 -0.191 8.529 1.00 92.12 87 GLU A CA 1
ATOM 744 C C . GLU A 1 87 ? -13.803 0.187 10.023 1.00 92.12 87 GLU A C 1
ATOM 746 O O . GLU A 1 87 ? -14.806 -0.002 10.700 1.00 92.12 87 GLU A O 1
ATOM 751 N N . ARG A 1 88 ? -12.707 0.767 10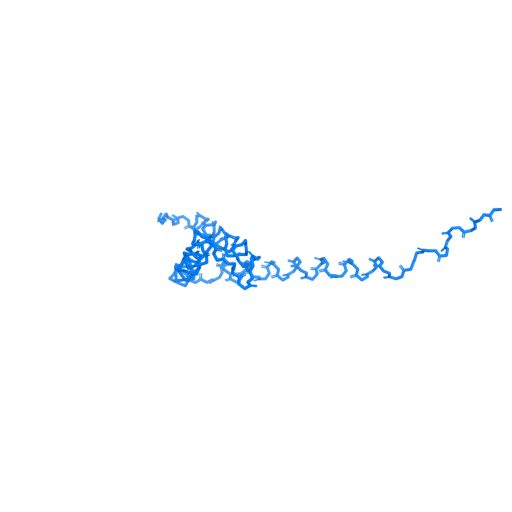.526 1.00 92.06 88 ARG A N 1
ATOM 752 C CA . ARG A 1 88 ? -12.572 1.287 11.897 1.00 92.06 88 ARG A CA 1
ATOM 753 C C . ARG A 1 88 ? -13.162 2.694 12.098 1.00 92.06 88 ARG A C 1
ATOM 755 O O . ARG A 1 88 ? -13.062 3.228 13.196 1.00 92.06 88 ARG A O 1
ATOM 762 N N . GLY A 1 89 ? -13.739 3.311 11.065 1.00 92.06 89 GLY A N 1
ATOM 763 C CA . GLY A 1 89 ? -14.345 4.646 11.142 1.00 92.06 89 GLY A CA 1
ATOM 764 C C . GLY A 1 89 ? -13.359 5.820 11.115 1.00 92.06 89 GLY A C 1
ATOM 765 O O . GLY A 1 89 ? -13.774 6.963 11.291 1.00 92.06 89 GLY A O 1
ATOM 766 N N . ILE A 1 90 ? -12.071 5.578 10.863 1.00 90.38 90 ILE A N 1
ATOM 767 C CA . ILE A 1 90 ? -11.064 6.642 10.770 1.00 90.38 90 ILE A CA 1
ATOM 768 C C . ILE A 1 90 ? -11.109 7.258 9.373 1.00 90.38 90 ILE A C 1
ATOM 770 O O . ILE A 1 90 ? -10.981 6.559 8.363 1.00 90.38 90 ILE A O 1
ATOM 774 N N . LYS A 1 91 ? -11.246 8.584 9.319 1.00 80.06 91 LYS A N 1
ATOM 775 C CA . LYS A 1 91 ? -10.982 9.380 8.117 1.00 80.06 91 LYS A CA 1
ATOM 776 C C . LYS A 1 91 ? -9.566 9.944 8.229 1.00 80.06 91 LYS A C 1
ATOM 778 O O . LYS A 1 91 ? -9.252 10.584 9.228 1.00 80.06 91 LYS A O 1
ATOM 783 N N . LEU A 1 92 ? -8.735 9.632 7.237 1.00 71.62 92 LEU A N 1
ATOM 784 C CA . LEU A 1 92 ? -7.409 10.222 7.039 1.00 71.62 92 LEU A CA 1
ATOM 785 C C . LEU A 1 92 ? -7.499 11.402 6.077 1.00 71.62 92 LEU A C 1
ATOM 787 O O . LEU A 1 92 ? -8.339 11.308 5.149 1.00 71.62 92 LEU A O 1
#

Sequence (92 aa):
MRNTSKWRGPLRRKRLRRRWRLRRLAQRKLERLRKSSLNELIKELNDINMELMKLISMVRSGGVPENPARIRYLKKQRARILTILRERGIKL

Secondary structure (DSSP, 8-state):
---GGGG--THHHHHHHHHHHHHHHHHHHHHHHHHS-HHHHHHHHHHHHHHHHHHHHHHHTT---S-HHHHHHHHHHHHHHHHHHHHTT---

Foldseek 3Di:
DDDPPPPPDPVVVVVVVVVVVVVVVVVVVLVVLLPDDPVVLVVLLVVLVVVLVVQVVCVVVVHDDPDPCSNVVSVVSNVSSVVSCVVVVDDD